Protein AF-A0A8B6G482-F1 (afdb_monomer_lite)

Secondary structure (DSSP, 8-state):
-------------STT--GGG-------GGG--PBPPHHHHHHHHHHHHH-TTTHHHHHHHHHHHH-HHHHHHHHHHHTT-HHHHHHHHHHHHHHHSGGG--BHHHHHHHHHHHT-HHHHHH---

Foldseek 3Di:
DDDDDDDPPPDPDPPPVDVVPDPDPQPPLLPFLQFDDLVLLLVVLVVLQVDVVLVVLLVVVLCVVQPPVRLVVLCVVVVPDSSVSSSVSVQVVCCPPPNNRDRSSVVLVSCVSSPVNVSSVPDGD

InterPro domains:
  IPR011029 Death-like domain superfamily [SSF47986] (70-124)

pLDDT: mean 74.16, std 16.96, range [39.81, 90.62]

Structure (mmCIF, N/CA/C/O backbone):
data_AF-A0A8B6G482-F1
#
_entry.id   AF-A0A8B6G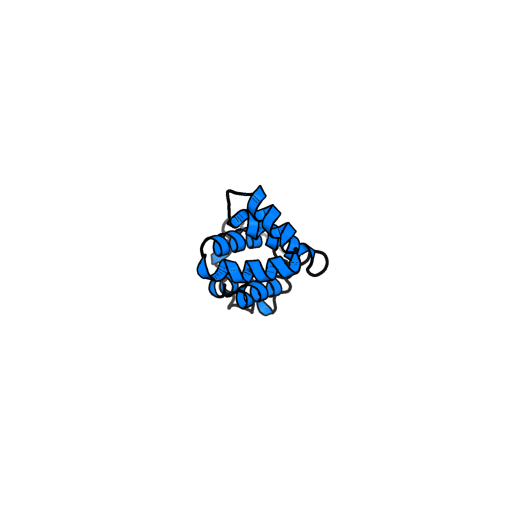482-F1
#
loop_
_atom_site.group_PDB
_atom_site.id
_atom_site.type_symbol
_atom_site.label_atom_id
_atom_site.label_alt_id
_atom_site.label_comp_id
_atom_site.label_asym_id
_atom_site.label_entity_id
_atom_site.label_seq_id
_atom_site.pdbx_PDB_ins_code
_atom_site.Cartn_x
_atom_site.Cartn_y
_atom_site.Cartn_z
_atom_site.occupancy
_atom_site.B_iso_or_equiv
_atom_site.auth_seq_id
_atom_site.auth_comp_id
_atom_site.auth_asym_id
_atom_site.auth_atom_id
_atom_site.pdbx_PDB_model_num
ATOM 1 N N . MET A 1 1 ? -61.938 21.485 10.388 1.00 41.28 1 MET A N 1
ATOM 2 C CA . MET A 1 1 ? -60.715 21.259 11.183 1.00 41.28 1 MET A CA 1
ATOM 3 C C . MET A 1 1 ? -59.771 20.384 10.362 1.00 41.28 1 MET A C 1
ATOM 5 O O . MET A 1 1 ? -59.900 19.175 10.408 1.00 41.28 1 MET A O 1
ATOM 9 N N . VAL A 1 2 ? -58.882 20.999 9.577 1.00 41.12 2 VAL A N 1
ATOM 10 C CA . VAL A 1 2 ? -57.606 20.431 9.101 1.00 41.12 2 VAL A CA 1
ATOM 11 C C . VAL A 1 2 ? -56.650 21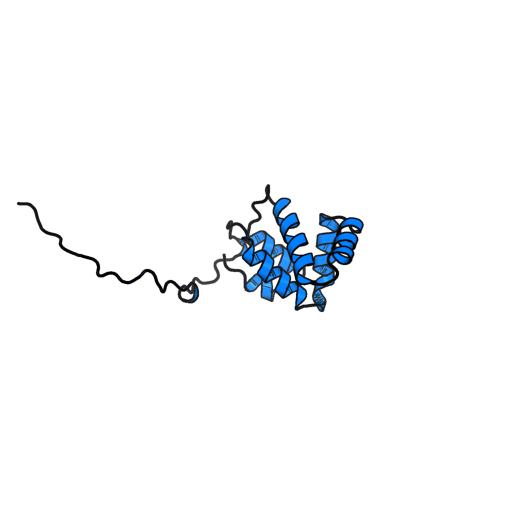.625 9.083 1.00 41.12 2 VAL A C 1
ATOM 13 O O . VAL A 1 2 ? -56.987 22.660 8.513 1.00 41.12 2 VAL A O 1
ATOM 16 N N . LYS A 1 3 ? -55.558 21.522 9.843 1.00 39.84 3 LYS A N 1
ATOM 17 C CA . LYS A 1 3 ? -54.550 22.571 10.038 1.00 39.84 3 LYS A CA 1
ATOM 18 C C . LYS A 1 3 ? -53.598 22.626 8.840 1.00 39.84 3 LYS A C 1
ATOM 20 O O . LYS A 1 3 ? -53.279 21.592 8.264 1.00 39.84 3 LYS A O 1
ATOM 25 N N . GLU A 1 4 ? -53.165 23.841 8.525 1.00 46.44 4 GLU A N 1
ATOM 26 C CA . GLU A 1 4 ? -52.096 24.197 7.588 1.00 46.44 4 GLU A CA 1
ATOM 27 C C . GLU A 1 4 ? -50.770 23.489 7.909 1.00 46.44 4 GLU A C 1
ATOM 29 O O . GLU A 1 4 ? -50.468 23.283 9.082 1.00 46.44 4 GLU A O 1
ATOM 34 N N . THR A 1 5 ? -49.938 23.269 6.886 1.00 48.41 5 THR A N 1
ATOM 35 C CA . THR A 1 5 ? -48.515 23.656 6.931 1.00 48.41 5 THR A CA 1
ATOM 36 C C . THR A 1 5 ? -47.971 23.853 5.518 1.00 48.41 5 THR A C 1
ATOM 38 O O . THR A 1 5 ? -47.500 22.936 4.848 1.00 48.41 5 THR A O 1
ATOM 41 N N . THR A 1 6 ? -48.019 25.106 5.080 1.00 48.66 6 THR A N 1
ATOM 42 C CA . THR A 1 6 ? -47.096 25.661 4.097 1.00 48.66 6 THR A CA 1
ATOM 43 C C . THR A 1 6 ? -45.721 25.759 4.750 1.00 48.66 6 THR A C 1
ATOM 45 O O . THR A 1 6 ? -45.541 26.555 5.666 1.00 48.66 6 THR A O 1
ATOM 48 N N . THR A 1 7 ? -44.744 25.010 4.250 1.00 46.69 7 THR A N 1
ATOM 49 C CA . THR A 1 7 ? -43.370 25.514 4.145 1.00 46.69 7 THR A CA 1
ATOM 50 C C . THR A 1 7 ? -42.692 24.816 2.980 1.00 46.69 7 THR A C 1
ATOM 52 O O . THR A 1 7 ? -42.114 23.738 3.094 1.00 46.69 7 THR A O 1
ATOM 55 N N . LEU A 1 8 ? -42.806 25.475 1.826 1.00 43.28 8 LEU A N 1
ATOM 56 C CA . LEU A 1 8 ? -41.772 25.481 0.804 1.00 43.28 8 LEU A CA 1
ATOM 57 C C . LEU A 1 8 ? -40.450 25.782 1.519 1.00 43.28 8 LEU A C 1
ATOM 59 O O . LEU A 1 8 ? -40.206 26.911 1.937 1.00 43.28 8 LEU A O 1
ATOM 63 N N . GLY A 1 9 ? -39.644 24.747 1.742 1.00 40.56 9 GLY A N 1
ATOM 64 C CA . GLY A 1 9 ? -38.236 24.938 2.033 1.00 40.56 9 GLY A CA 1
ATOM 65 C C . GLY A 1 9 ? -37.622 25.540 0.783 1.00 40.56 9 GLY A C 1
ATOM 66 O O . GLY A 1 9 ? -37.461 24.836 -0.213 1.00 40.56 9 GLY A O 1
ATOM 67 N N . ASP A 1 10 ? -37.369 26.847 0.825 1.00 39.88 10 ASP A N 1
ATOM 68 C CA . ASP A 1 10 ? -36.617 27.569 -0.192 1.00 39.88 10 ASP A CA 1
ATOM 69 C C . ASP A 1 10 ? -35.388 26.753 -0.587 1.00 39.88 10 ASP A C 1
ATOM 71 O O . ASP A 1 10 ? -34.575 26.363 0.258 1.00 39.88 10 ASP A O 1
ATOM 75 N N . GLY A 1 11 ? -35.291 26.470 -1.886 1.00 42.69 11 GLY A N 1
ATOM 76 C CA . GLY A 1 11 ? -34.206 25.718 -2.488 1.00 42.69 11 GLY A CA 1
ATOM 77 C C . GLY A 1 11 ? -32.868 26.381 -2.202 1.00 42.69 11 GLY A C 1
ATOM 78 O O . GLY A 1 11 ? -32.413 27.249 -2.942 1.00 42.69 11 GLY A O 1
ATOM 79 N N . ARG A 1 12 ? -32.197 25.931 -1.144 1.00 39.81 12 ARG A N 1
ATOM 80 C CA . ARG A 1 12 ? -30.743 25.970 -1.100 1.00 39.81 12 ARG A CA 1
ATOM 81 C C . ARG A 1 12 ? -30.274 24.763 -1.888 1.00 39.81 12 ARG A C 1
ATOM 83 O O . ARG A 1 12 ? -30.492 23.628 -1.472 1.00 39.81 12 ARG A O 1
ATOM 90 N N . SER A 1 13 ? -29.688 25.037 -3.051 1.00 45.12 13 SER A N 1
ATOM 91 C CA . SER A 1 13 ? -28.912 24.072 -3.822 1.00 45.12 13 SER A CA 1
ATOM 92 C C . SER A 1 13 ? -28.091 23.205 -2.868 1.00 45.12 13 SER A C 1
ATOM 94 O O . SER A 1 13 ? -27.403 23.734 -1.994 1.00 45.12 13 SER A O 1
ATOM 96 N N . ALA A 1 14 ? -28.094 21.889 -3.072 1.00 45.88 14 ALA A N 1
ATOM 97 C CA . ALA A 1 14 ? -27.150 20.965 -2.441 1.00 45.88 14 ALA A CA 1
ATOM 98 C C . ALA A 1 14 ? -25.695 21.188 -2.936 1.00 45.88 14 ALA A C 1
ATOM 100 O O . ALA A 1 14 ? -24.864 20.286 -2.880 1.00 45.88 14 ALA A O 1
ATOM 101 N N . ASP A 1 15 ? -25.377 22.399 -3.402 1.00 44.75 15 ASP A N 1
ATOM 102 C CA . ASP A 1 15 ? -24.127 22.804 -4.038 1.00 44.75 15 ASP A CA 1
ATOM 103 C C . ASP A 1 15 ? -23.248 23.579 -3.059 1.00 44.75 15 ASP A C 1
ATOM 105 O O . ASP A 1 15 ? -22.799 24.685 -3.341 1.00 44.75 15 ASP A O 1
ATOM 109 N N . SER A 1 16 ? -22.994 23.015 -1.883 1.00 47.09 16 SER A N 1
ATOM 110 C CA . SER A 1 16 ? -21.798 23.382 -1.116 1.00 47.09 16 SER A CA 1
ATOM 111 C C . SER A 1 16 ? -21.498 22.422 0.025 1.00 47.09 16 SER A C 1
ATOM 113 O O . SER A 1 16 ? -20.825 22.825 0.971 1.00 47.09 16 SER A O 1
ATOM 115 N N . PHE A 1 17 ? -21.948 21.163 -0.022 1.00 42.03 17 PHE A N 1
ATOM 116 C CA . PHE A 1 17 ? -21.404 20.183 0.913 1.00 42.03 17 PHE A CA 1
ATOM 117 C C . PHE A 1 17 ? -19.998 19.803 0.442 1.00 42.03 17 PHE A C 1
ATOM 119 O O . PHE A 1 17 ? -19.765 18.771 -0.184 1.00 42.03 17 PHE A O 1
ATOM 126 N N . ARG A 1 18 ? -19.047 20.714 0.664 1.00 46.59 18 ARG A N 1
ATOM 127 C CA . ARG A 1 18 ? -17.632 20.405 0.549 1.00 46.59 18 ARG A CA 1
ATOM 128 C C . ARG A 1 18 ? -17.305 19.539 1.765 1.00 46.59 18 ARG A C 1
ATOM 130 O O . ARG A 1 18 ? -17.579 19.965 2.884 1.00 46.59 18 ARG A O 1
ATOM 137 N N . PRO A 1 19 ? -16.674 18.367 1.594 1.00 48.62 19 PRO A N 1
ATOM 138 C CA . PRO A 1 19 ? -16.244 17.521 2.713 1.00 48.62 19 PRO A CA 1
ATOM 139 C C . PRO A 1 19 ? -15.307 18.225 3.715 1.00 48.62 19 PRO A C 1
ATOM 141 O O . PRO A 1 19 ? -14.971 17.662 4.748 1.00 48.62 19 PRO A O 1
ATOM 144 N N . GLN A 1 20 ? -14.869 19.449 3.402 1.00 53.00 20 GLN A N 1
ATOM 145 C CA . GLN A 1 20 ? -13.960 20.280 4.184 1.00 53.00 20 GLN A CA 1
ATOM 146 C C . GLN A 1 20 ? -14.598 20.879 5.451 1.00 53.00 20 GLN A C 1
ATOM 148 O O . GLN A 1 20 ? -13.856 21.293 6.336 1.00 53.00 20 GLN A O 1
ATOM 153 N N . ASP A 1 21 ? -15.933 20.887 5.569 1.00 43.16 21 ASP A N 1
ATOM 154 C CA . ASP A 1 21 ? -16.634 21.546 6.685 1.00 43.16 21 ASP A CA 1
ATOM 155 C C . ASP A 1 21 ? -17.030 20.603 7.834 1.00 43.16 21 ASP A C 1
ATOM 157 O O . ASP A 1 21 ? -17.521 21.061 8.867 1.00 43.16 21 ASP A O 1
ATOM 161 N N . ILE A 1 22 ? -16.784 19.291 7.712 1.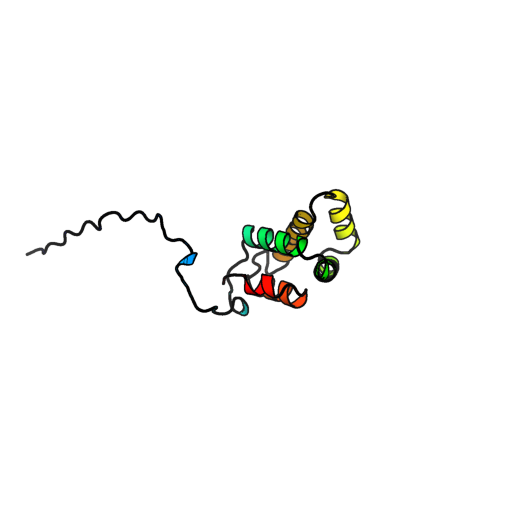00 47.19 22 ILE A N 1
ATOM 162 C CA . ILE A 1 22 ? -16.947 18.367 8.839 1.00 47.19 22 ILE A CA 1
ATOM 163 C C . ILE A 1 22 ? -15.579 18.086 9.469 1.00 47.19 22 ILE A C 1
ATOM 165 O O . ILE A 1 22 ? -14.886 17.136 9.109 1.00 47.19 22 ILE A O 1
ATOM 169 N N . GLN A 1 23 ? -15.208 18.879 10.475 1.00 43.41 23 GLN A N 1
ATOM 170 C CA . GLN A 1 23 ? -14.202 18.463 11.455 1.00 43.41 23 GLN A CA 1
ATOM 171 C C . GLN A 1 23 ? -14.823 17.416 12.386 1.00 43.41 23 GLN A C 1
ATOM 173 O O . GLN A 1 23 ? -15.192 17.704 13.524 1.00 43.41 23 GLN A O 1
ATOM 178 N N . VAL A 1 24 ? -14.959 16.182 11.896 1.00 47.94 24 VAL A N 1
ATOM 179 C CA . VAL A 1 24 ? -15.060 15.043 12.809 1.00 47.94 24 VAL A CA 1
ATOM 180 C C . VAL A 1 24 ? -13.658 14.875 13.395 1.00 47.94 24 VAL A C 1
ATOM 182 O O . VAL A 1 24 ? -12.703 14.776 12.617 1.00 47.94 24 VAL A O 1
ATOM 185 N N . PRO A 1 25 ? -13.476 14.866 14.729 1.00 43.50 25 PRO A N 1
ATOM 186 C CA . PRO A 1 25 ? -12.221 14.399 15.302 1.00 43.50 25 PRO A CA 1
ATOM 187 C C . PRO A 1 25 ? -11.891 13.047 14.670 1.00 43.50 25 PRO A C 1
ATOM 189 O O . PRO A 1 25 ? -12.804 12.277 14.394 1.00 43.50 25 PRO A O 1
ATOM 192 N N . ASN A 1 26 ? -10.611 12.804 14.389 1.00 47.50 26 ASN A N 1
ATOM 193 C CA . ASN A 1 26 ? -10.091 11.607 13.733 1.00 47.50 26 ASN A CA 1
ATOM 194 C C . ASN A 1 26 ? -10.514 10.354 14.524 1.00 47.50 26 ASN A C 1
ATOM 196 O O . ASN A 1 26 ? -9.758 9.844 15.350 1.00 47.50 26 ASN A O 1
ATOM 200 N N . ILE A 1 27 ? -11.751 9.888 14.326 1.00 48.59 27 ILE A N 1
ATOM 201 C CA . ILE A 1 27 ? -12.267 8.615 14.815 1.00 48.59 27 ILE A CA 1
ATOM 202 C C . ILE A 1 27 ? -11.643 7.590 13.877 1.00 48.59 27 ILE A C 1
ATOM 204 O O . ILE A 1 27 ? -12.234 7.116 12.915 1.00 48.59 27 ILE A O 1
ATOM 208 N N . VAL A 1 28 ? -10.348 7.413 14.137 1.00 61.00 28 VAL A N 1
ATOM 209 C CA . VAL A 1 28 ? -9.562 6.209 14.008 1.00 61.00 28 VAL A CA 1
ATOM 210 C C . VAL A 1 28 ? -9.870 5.501 12.691 1.00 61.00 28 VAL A C 1
ATOM 212 O O . VAL A 1 28 ? -10.598 4.517 12.662 1.00 61.00 28 VAL A O 1
ATOM 215 N N . VAL A 1 29 ? -9.240 5.950 11.595 1.00 62.62 29 VAL A N 1
ATOM 216 C CA . VAL A 1 29 ? -9.131 5.168 10.340 1.00 62.62 29 VAL A CA 1
ATOM 217 C C . VAL A 1 29 ? -8.829 3.692 10.639 1.00 62.62 29 VAL A C 1
ATOM 219 O O . VAL A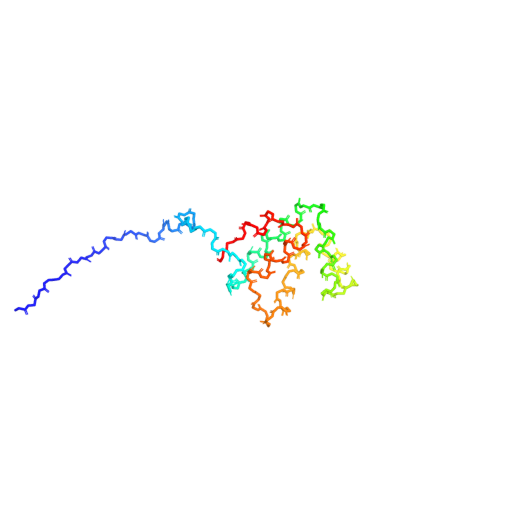 1 29 ? -9.287 2.806 9.928 1.00 62.62 29 VAL A O 1
ATOM 222 N N . TRP A 1 30 ? -8.113 3.427 11.736 1.00 69.00 30 TRP A N 1
ATOM 223 C CA . TRP A 1 30 ? -7.756 2.110 12.264 1.00 69.00 30 TRP A CA 1
ATOM 224 C C . TRP A 1 30 ? -8.934 1.216 12.688 1.00 69.00 30 TRP A C 1
ATOM 226 O O . TRP A 1 30 ? -8.756 0.006 12.761 1.00 69.00 30 TRP A O 1
ATOM 236 N N . GLU A 1 31 ? -10.119 1.775 12.920 1.00 75.31 31 GLU A N 1
ATOM 237 C CA . GLU A 1 31 ? -11.360 1.056 13.236 1.00 75.31 31 GLU A CA 1
ATOM 238 C C . GLU A 1 31 ? -12.389 1.159 12.099 1.00 75.31 31 GLU A C 1
ATOM 240 O O . GLU A 1 31 ? -13.445 0.524 12.152 1.00 75.31 31 GLU A O 1
ATOM 245 N N . SER A 1 32 ? -12.087 1.925 11.041 1.00 79.12 32 SER A N 1
ATOM 246 C CA . SER A 1 32 ? -12.994 2.060 9.907 1.00 79.12 32 SER A CA 1
ATOM 247 C C . SER A 1 32 ? -13.080 0.757 9.115 1.00 79.12 32 SER A C 1
ATOM 249 O O . SER A 1 32 ? -12.088 0.220 8.612 1.00 79.12 32 SER A O 1
ATOM 251 N N . THR A 1 33 ? -14.315 0.283 8.960 1.00 82.62 33 THR A N 1
ATOM 252 C CA . THR A 1 33 ? -14.686 -0.843 8.094 1.00 82.62 33 THR A CA 1
ATOM 253 C C . THR A 1 33 ? -15.037 -0.390 6.679 1.00 82.62 33 THR A C 1
ATOM 255 O O . THR A 1 33 ? -15.409 -1.210 5.834 1.00 82.62 33 THR A O 1
ATOM 258 N N . ARG A 1 34 ? -14.918 0.914 6.386 1.00 87.56 34 ARG A N 1
ATOM 259 C CA . ARG A 1 34 ? -15.192 1.449 5.057 1.00 87.56 34 ARG A CA 1
ATOM 260 C C . ARG A 1 34 ? -14.246 0.826 4.044 1.00 87.56 34 ARG A C 1
ATOM 262 O O . ARG A 1 34 ? -13.045 0.700 4.273 1.00 87.56 34 ARG A O 1
ATOM 269 N N . GLN A 1 35 ? -14.795 0.479 2.889 1.00 89.56 35 GLN A N 1
ATOM 270 C CA . GLN A 1 35 ? -14.015 -0.054 1.785 1.00 89.56 35 GLN A CA 1
ATOM 271 C C . GLN A 1 35 ? -13.138 1.022 1.147 1.00 89.56 35 GLN A C 1
ATOM 273 O O . GLN A 1 35 ? -13.559 2.167 0.955 1.00 89.56 35 GLN A O 1
ATOM 278 N N . VAL A 1 36 ? -11.934 0.609 0.763 1.00 89.75 36 VAL A N 1
ATOM 279 C CA . VAL A 1 36 ? -10.986 1.433 0.020 1.00 89.75 36 VAL A CA 1
ATOM 280 C C . VAL A 1 36 ? -11.488 1.668 -1.401 1.00 89.75 36 VAL A C 1
ATOM 282 O O . VAL A 1 36 ? -11.702 0.732 -2.185 1.00 89.75 36 VAL A O 1
ATOM 285 N N . GLN A 1 37 ? -11.601 2.939 -1.764 1.00 88.81 37 GLN A N 1
ATOM 286 C CA . GLN A 1 37 ? -12.021 3.380 -3.084 1.00 88.81 37 GLN A CA 1
ATOM 287 C C . GLN A 1 37 ? -10.830 3.477 -4.049 1.00 88.81 37 GLN A C 1
ATOM 289 O O . GLN A 1 37 ? -9.673 3.604 -3.654 1.00 88.81 37 GLN A O 1
ATOM 294 N N . ASN A 1 38 ? -11.106 3.412 -5.356 1.00 88.50 38 ASN A N 1
ATOM 295 C CA . ASN A 1 38 ? -10.051 3.439 -6.379 1.00 88.50 38 ASN A CA 1
ATOM 296 C C . ASN A 1 38 ? -9.232 4.740 -6.349 1.00 88.50 38 ASN A C 1
ATOM 298 O O . ASN A 1 38 ? -8.021 4.691 -6.539 1.00 88.50 38 ASN A O 1
ATOM 302 N N . TRP A 1 39 ? -9.873 5.888 -6.101 1.00 87.56 39 TRP A N 1
ATOM 303 C CA . TRP A 1 39 ? -9.180 7.179 -6.054 1.00 87.56 39 TRP A CA 1
ATOM 304 C C . TRP A 1 39 ? -8.205 7.267 -4.874 1.00 87.56 39 TRP A C 1
ATOM 306 O O . TRP A 1 39 ? -7.170 7.908 -4.991 1.00 87.56 39 TRP A O 1
ATOM 316 N N . GLU A 1 40 ? -8.488 6.574 -3.770 1.00 88.31 40 GLU A N 1
ATOM 317 C CA . GLU A 1 40 ? -7.605 6.521 -2.602 1.00 88.31 40 GLU A CA 1
ATOM 318 C C . GLU A 1 40 ? -6.354 5.716 -2.909 1.00 88.31 40 GLU A C 1
ATOM 320 O O . GLU A 1 40 ? -5.251 6.126 -2.570 1.00 88.31 40 GLU A O 1
ATOM 325 N N . LEU A 1 41 ? -6.512 4.595 -3.617 1.00 90.62 41 LEU A N 1
ATOM 326 C CA . LEU A 1 41 ? -5.375 3.821 -4.106 1.00 90.62 41 LEU A CA 1
ATOM 327 C C . LEU A 1 41 ? -4.529 4.629 -5.091 1.00 90.62 41 LEU A C 1
ATOM 329 O O . LEU A 1 41 ? -3.305 4.536 -5.039 1.00 90.62 41 LEU A O 1
ATOM 333 N N . ALA A 1 42 ? -5.163 5.418 -5.964 1.00 88.94 42 ALA A N 1
ATOM 334 C CA . ALA A 1 42 ? -4.462 6.298 -6.893 1.00 88.94 42 ALA A CA 1
ATOM 335 C C . ALA A 1 42 ? -3.679 7.382 -6.134 1.00 88.94 42 ALA A C 1
ATOM 337 O O . ALA A 1 42 ? -2.462 7.471 -6.280 1.00 88.94 42 ALA A O 1
ATOM 338 N N . TYR A 1 43 ? -4.336 8.102 -5.224 1.00 89.44 43 TYR A N 1
ATOM 339 C CA . TYR A 1 43 ? -3.701 9.107 -4.370 1.00 89.44 43 TYR A CA 1
ATOM 340 C C . TYR A 1 43 ? -2.517 8.533 -3.580 1.00 89.44 43 TYR A C 1
ATOM 342 O O . TYR A 1 43 ? -1.412 9.072 -3.603 1.00 89.44 43 TYR A O 1
ATOM 350 N N . VAL A 1 44 ? -2.718 7.391 -2.919 1.00 90.50 44 VAL A N 1
ATOM 351 C CA . VAL A 1 44 ? -1.668 6.720 -2.148 1.00 90.50 44 VAL A CA 1
ATOM 352 C C . VAL A 1 44 ? -0.506 6.310 -3.052 1.00 90.50 44 VAL A C 1
ATOM 354 O O . VAL A 1 44 ? 0.650 6.514 -2.685 1.00 90.50 44 VAL A O 1
ATOM 357 N N . SER A 1 45 ? -0.783 5.781 -4.247 1.00 90.06 45 SER A N 1
ATOM 358 C CA . SER A 1 45 ? 0.257 5.376 -5.198 1.00 90.06 45 SER A CA 1
ATOM 359 C C . SER A 1 45 ? 1.126 6.542 -5.680 1.00 90.06 45 SER A C 1
ATOM 361 O O . SER A 1 45 ? 2.344 6.388 -5.791 1.00 90.06 45 SER A O 1
ATOM 363 N N . GLU A 1 46 ? 0.533 7.719 -5.883 1.00 88.81 46 GLU A N 1
ATOM 364 C CA . GLU A 1 46 ? 1.258 8.948 -6.210 1.00 88.81 46 GLU A CA 1
ATOM 365 C C . GLU A 1 46 ? 2.134 9.388 -5.034 1.00 88.81 46 GLU A C 1
ATOM 367 O O . GLU A 1 46 ? 3.333 9.609 -5.205 1.00 88.81 46 GLU A O 1
ATOM 372 N N . LYS A 1 47 ? 1.586 9.399 -3.812 1.00 88.69 47 LYS A N 1
ATOM 373 C CA . LYS A 1 47 ? 2.343 9.760 -2.601 1.00 88.69 47 LYS A CA 1
ATOM 374 C C . LYS A 1 47 ? 3.515 8.818 -2.332 1.00 88.69 47 LYS A C 1
ATOM 376 O O . LYS A 1 47 ? 4.585 9.256 -1.913 1.00 88.69 47 LYS A O 1
ATOM 381 N N . ILE A 1 48 ? 3.353 7.528 -2.620 1.00 87.62 48 ILE A N 1
ATOM 382 C CA . ILE A 1 48 ? 4.448 6.554 -2.559 1.00 87.62 48 ILE A CA 1
ATOM 383 C C . ILE A 1 48 ? 5.515 6.877 -3.612 1.00 87.62 48 ILE A C 1
ATOM 385 O O . ILE A 1 48 ? 6.713 6.878 -3.307 1.00 87.62 48 ILE A O 1
ATOM 389 N N . ALA A 1 49 ? 5.100 7.169 -4.848 1.00 85.50 49 ALA A N 1
ATOM 390 C CA . ALA A 1 49 ? 6.004 7.513 -5.943 1.00 85.50 49 ALA A CA 1
ATOM 391 C C . ALA A 1 49 ? 6.804 8.806 -5.674 1.00 85.50 49 ALA A C 1
ATOM 393 O O . ALA A 1 49 ? 7.963 8.902 -6.088 1.00 85.50 49 ALA A O 1
ATOM 394 N N . GLU A 1 50 ? 6.230 9.747 -4.924 1.00 85.69 50 GLU A N 1
ATOM 395 C CA . GLU A 1 50 ? 6.859 11.000 -4.486 1.00 85.69 50 GLU A CA 1
ATOM 396 C C . GLU A 1 50 ? 7.901 10.821 -3.363 1.00 85.69 50 GLU A C 1
ATOM 398 O O . GLU A 1 50 ? 8.729 11.709 -3.158 1.00 85.69 50 GLU A O 1
ATOM 403 N N . GLN A 1 51 ? 7.918 9.683 -2.653 1.00 82.94 51 GLN A N 1
ATOM 404 C CA . GLN A 1 51 ? 8.828 9.438 -1.520 1.00 82.94 51 GLN A CA 1
ATOM 405 C C . GLN A 1 51 ? 9.794 8.252 -1.766 1.00 82.94 51 GLN A C 1
ATOM 407 O O . GLN A 1 51 ? 9.629 7.168 -1.196 1.00 82.94 51 GLN A O 1
ATOM 412 N N . PRO A 1 52 ? 10.881 8.440 -2.548 1.00 78.25 52 PRO A N 1
ATOM 413 C CA . PRO A 1 52 ? 11.807 7.371 -2.945 1.00 78.25 52 PRO A CA 1
ATOM 414 C C . PRO A 1 52 ? 12.430 6.586 -1.790 1.00 78.25 52 PRO A C 1
ATOM 416 O O . PRO A 1 52 ? 12.711 5.398 -1.928 1.00 78.25 52 PRO A O 1
ATOM 419 N N . LYS A 1 53 ? 12.641 7.240 -0.640 1.00 80.69 53 LYS A N 1
ATOM 420 C CA . LYS A 1 53 ? 13.338 6.655 0.515 1.00 80.69 53 LYS A CA 1
ATOM 421 C C . LYS A 1 53 ? 12.639 5.416 1.082 1.00 80.69 53 LYS A C 1
ATOM 423 O O . LYS A 1 53 ? 13.325 4.531 1.586 1.00 80.69 53 LYS A O 1
ATOM 428 N N . ASN A 1 54 ? 11.313 5.333 0.962 1.00 80.44 54 ASN A N 1
ATOM 429 C CA . ASN A 1 54 ? 10.510 4.252 1.544 1.00 80.44 54 ASN A CA 1
ATOM 430 C C . ASN A 1 54 ? 9.921 3.298 0.489 1.00 80.44 54 ASN A C 1
ATOM 432 O O . ASN A 1 54 ? 9.365 2.258 0.842 1.00 80.44 54 ASN A O 1
ATOM 436 N N . GLN A 1 55 ? 10.100 3.587 -0.808 1.00 83.12 55 GLN A N 1
ATOM 437 C CA . GLN A 1 55 ? 9.582 2.763 -1.914 1.00 83.12 55 GLN A CA 1
ATOM 438 C C . GLN A 1 55 ? 10.066 1.310 -1.867 1.00 83.12 55 GLN A C 1
ATOM 440 O O . GLN A 1 55 ? 9.341 0.399 -2.254 1.00 83.12 55 GLN A O 1
ATOM 445 N N . TRP A 1 56 ? 11.273 1.059 -1.362 1.00 82.50 56 TRP A N 1
ATOM 446 C CA . TRP A 1 56 ? 11.795 -0.303 -1.259 1.00 82.50 56 TRP A CA 1
ATOM 447 C C . TRP A 1 56 ? 11.013 -1.167 -0.256 1.00 82.50 56 TRP A C 1
ATOM 449 O O . TRP A 1 56 ? 10.877 -2.366 -0.483 1.00 82.50 56 TRP A O 1
ATOM 459 N N . ARG A 1 57 ? 10.458 -0.583 0.818 1.00 83.81 57 ARG A N 1
ATOM 460 C CA . ARG A 1 57 ? 9.702 -1.329 1.843 1.00 83.81 57 ARG A CA 1
ATOM 461 C C . ARG A 1 57 ? 8.378 -1.822 1.299 1.00 83.81 57 ARG A C 1
ATOM 463 O O . ARG A 1 57 ? 8.047 -2.996 1.428 1.00 83.81 57 ARG A O 1
ATOM 470 N N . ILE A 1 58 ? 7.647 -0.931 0.632 1.00 83.44 58 ILE A N 1
ATOM 471 C CA . ILE A 1 58 ? 6.394 -1.323 -0.004 1.00 83.44 58 ILE A CA 1
ATOM 472 C C . ILE A 1 58 ? 6.655 -2.290 -1.157 1.00 83.44 58 ILE A C 1
ATOM 474 O O . ILE A 1 58 ? 5.925 -3.262 -1.298 1.00 83.44 58 ILE A O 1
ATOM 478 N N . ARG A 1 59 ? 7.749 -2.108 -1.911 1.00 82.69 59 ARG A N 1
ATOM 479 C CA . ARG A 1 59 ? 8.182 -3.061 -2.938 1.00 82.69 59 ARG A CA 1
ATOM 480 C C . ARG A 1 59 ? 8.412 -4.454 -2.349 1.00 82.69 59 ARG A C 1
ATOM 482 O O . ARG A 1 59 ? 7.852 -5.401 -2.877 1.00 82.69 59 ARG A O 1
ATOM 489 N N . GLN A 1 60 ? 9.138 -4.591 -1.237 1.00 84.12 60 GLN A N 1
ATOM 490 C CA . GLN A 1 60 ? 9.350 -5.885 -0.562 1.00 84.12 60 GLN A CA 1
ATOM 491 C C . GLN A 1 60 ? 8.039 -6.540 -0.099 1.00 84.12 60 GLN A C 1
ATOM 493 O O . GLN A 1 60 ? 7.837 -7.746 -0.268 1.00 84.12 60 GLN A O 1
ATOM 498 N N . GLN A 1 61 ? 7.114 -5.747 0.445 1.00 81.12 61 GLN A N 1
ATOM 499 C CA . GLN A 1 61 ? 5.796 -6.252 0.829 1.00 81.12 61 GLN A CA 1
ATOM 500 C C . GLN A 1 61 ? 5.016 -6.734 -0.404 1.00 81.12 61 GLN A C 1
ATOM 502 O O . GLN A 1 61 ? 4.424 -7.814 -0.393 1.00 81.12 61 GLN A O 1
ATOM 507 N N . MET A 1 62 ? 5.090 -5.986 -1.508 1.00 82.62 62 MET A N 1
ATOM 508 C CA . MET A 1 62 ? 4.466 -6.361 -2.775 1.00 82.62 62 MET A CA 1
ATOM 509 C C . MET A 1 62 ? 5.146 -7.563 -3.434 1.00 82.62 62 MET A C 1
ATOM 511 O O . MET A 1 62 ? 4.440 -8.387 -3.998 1.00 82.62 62 MET A O 1
ATOM 515 N N . GLU A 1 63 ? 6.463 -7.745 -3.323 1.00 84.19 63 GLU A N 1
ATOM 516 C CA . GLU A 1 63 ? 7.163 -8.953 -3.791 1.00 84.19 63 GLU A CA 1
ATOM 517 C C . GLU A 1 63 ? 6.641 -10.208 -3.090 1.00 84.19 63 GLU A C 1
ATOM 519 O O . GLU A 1 63 ? 6.458 -11.239 -3.736 1.00 84.19 63 GLU A O 1
ATOM 524 N N . THR A 1 64 ? 6.339 -10.109 -1.795 1.00 79.50 64 THR A N 1
ATOM 525 C CA . THR A 1 64 ? 5.756 -11.213 -1.016 1.00 79.50 64 THR A CA 1
ATOM 526 C C . THR A 1 64 ? 4.348 -11.564 -1.514 1.00 79.50 64 THR A C 1
ATOM 528 O O . THR A 1 64 ? 3.970 -12.731 -1.566 1.00 79.50 64 THR A O 1
ATOM 531 N N . ILE A 1 65 ? 3.583 -10.557 -1.945 1.00 74.81 65 ILE A N 1
ATOM 532 C CA . ILE A 1 65 ? 2.203 -10.688 -2.438 1.00 74.81 65 ILE A CA 1
ATOM 533 C C . ILE A 1 65 ? 2.136 -11.139 -3.913 1.00 74.81 65 ILE A C 1
ATOM 535 O O . ILE A 1 65 ? 1.290 -11.952 -4.301 1.00 74.81 65 ILE A O 1
ATOM 539 N N . TYR A 1 66 ? 2.991 -10.584 -4.774 1.00 75.44 66 TYR A N 1
ATOM 540 C CA . TYR A 1 66 ? 2.981 -10.793 -6.225 1.00 75.44 66 TYR A CA 1
ATOM 541 C C . TYR A 1 66 ? 3.924 -11.894 -6.701 1.00 75.44 66 TYR A C 1
ATOM 543 O O . TYR A 1 66 ? 3.667 -12.474 -7.761 1.00 75.44 66 TYR 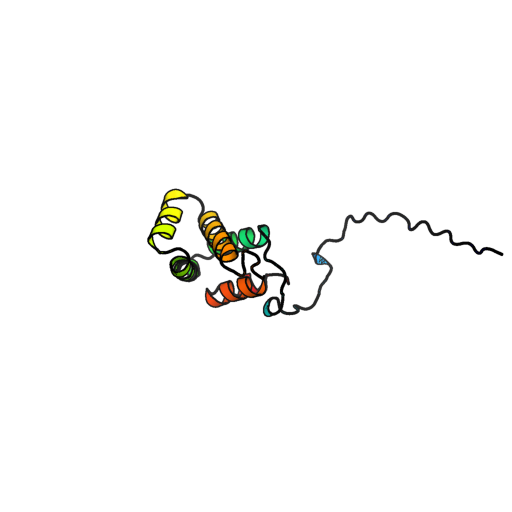A O 1
ATOM 551 N N . GLY A 1 67 ? 4.992 -12.156 -5.950 1.00 80.38 67 GLY A N 1
ATOM 552 C CA . GLY A 1 67 ? 6.185 -12.842 -6.423 1.00 80.38 67 GLY A CA 1
ATOM 553 C C . GLY A 1 67 ? 7.121 -11.888 -7.172 1.00 80.38 67 GLY A C 1
ATOM 554 O O . GLY A 1 67 ? 6.691 -11.130 -8.045 1.00 80.38 67 GLY A O 1
ATOM 555 N N . ARG A 1 68 ? 8.420 -11.974 -6.866 1.00 81.44 68 ARG A N 1
ATOM 556 C CA . ARG A 1 68 ? 9.482 -11.111 -7.412 1.00 81.44 68 ARG A CA 1
ATOM 557 C C . ARG A 1 68 ? 9.477 -11.003 -8.943 1.00 81.44 68 ARG A C 1
ATOM 559 O O . ARG A 1 68 ? 9.418 -9.900 -9.466 1.00 81.44 68 ARG A O 1
ATOM 566 N N . GLN A 1 69 ? 9.429 -12.132 -9.656 1.00 79.75 69 GLN A N 1
ATOM 567 C CA . GLN A 1 69 ? 9.459 -12.157 -11.130 1.00 79.75 69 GLN A CA 1
ATOM 568 C C . GLN A 1 69 ? 8.290 -11.400 -11.779 1.00 7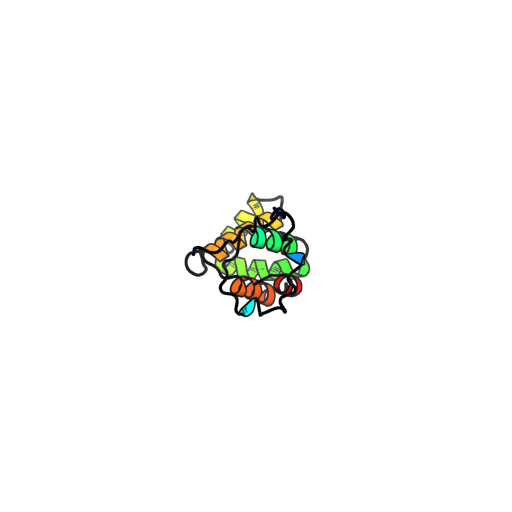9.75 69 GLN A C 1
ATOM 570 O O . GLN A 1 69 ? 8.442 -10.786 -12.829 1.00 79.75 69 GLN A O 1
ATOM 575 N N . LYS A 1 70 ? 7.100 -11.441 -11.165 1.00 77.88 70 LYS A N 1
ATOM 576 C CA . LYS A 1 70 ? 5.923 -10.733 -11.691 1.00 77.88 70 LYS A CA 1
ATOM 577 C C . LYS A 1 70 ? 5.994 -9.238 -11.418 1.00 77.88 70 LYS A C 1
ATOM 579 O O . LYS A 1 70 ? 5.463 -8.469 -12.211 1.00 77.88 70 LYS A O 1
ATOM 584 N N . LEU A 1 71 ? 6.604 -8.845 -10.301 1.00 80.69 71 LEU A N 1
ATOM 585 C CA . LEU A 1 71 ? 6.812 -7.441 -9.978 1.00 80.69 71 LEU A CA 1
ATOM 586 C C . LEU A 1 71 ? 7.854 -6.818 -10.910 1.00 80.69 71 LEU A C 1
ATOM 588 O O . LEU A 1 71 ? 7.573 -5.783 -11.497 1.00 80.69 71 LEU A O 1
ATOM 592 N N . GLU A 1 72 ? 8.981 -7.501 -11.127 1.00 81.31 72 GLU A N 1
ATOM 593 C CA . GLU A 1 72 ? 10.011 -7.088 -12.092 1.00 81.31 72 GLU A CA 1
ATOM 594 C C . GLU A 1 72 ? 9.417 -6.951 -13.507 1.00 81.31 72 GLU A C 1
ATOM 596 O O . GLU A 1 72 ? 9.629 -5.942 -14.168 1.00 81.31 72 GLU A O 1
ATOM 601 N N . TYR A 1 73 ? 8.559 -7.887 -13.935 1.00 81.06 73 TYR A N 1
ATOM 602 C CA . TYR A 1 73 ? 7.848 -7.771 -15.215 1.00 81.06 73 TYR A CA 1
ATOM 603 C C . TYR A 1 73 ? 6.938 -6.532 -15.305 1.00 81.06 73 TYR A C 1
ATOM 605 O O . TYR A 1 73 ? 6.856 -5.912 -16.364 1.00 81.06 73 TYR A O 1
ATOM 613 N N . LEU A 1 74 ? 6.235 -6.168 -14.226 1.00 75.44 74 LEU A N 1
ATOM 614 C CA . LEU A 1 74 ? 5.400 -4.958 -14.195 1.00 75.44 74 LEU A CA 1
ATOM 615 C C . LEU A 1 74 ? 6.254 -3.687 -14.237 1.00 75.44 74 LEU A C 1
ATOM 617 O O . LEU A 1 74 ? 5.936 -2.767 -14.986 1.00 75.44 74 LEU A O 1
ATOM 621 N N . GLU A 1 75 ? 7.351 -3.660 -13.480 1.00 76.75 75 GLU A N 1
ATOM 622 C CA . GLU A 1 75 ? 8.321 -2.560 -13.482 1.00 76.75 75 GLU A CA 1
ATOM 623 C C . GLU A 1 75 ? 8.938 -2.360 -14.882 1.00 76.75 75 GLU A C 1
ATOM 625 O O . GLU A 1 75 ? 9.030 -1.228 -15.364 1.00 76.75 75 GLU A O 1
ATOM 630 N N . ASP A 1 76 ? 9.282 -3.453 -15.570 1.00 77.75 76 ASP A N 1
ATOM 631 C CA . ASP A 1 76 ? 9.883 -3.435 -16.909 1.00 77.75 76 ASP A CA 1
ATOM 632 C C . ASP A 1 76 ? 8.892 -3.080 -18.022 1.00 77.75 76 ASP A C 1
ATOM 634 O O . ASP A 1 76 ? 9.259 -2.392 -18.982 1.00 77.75 76 ASP A O 1
ATOM 638 N N . ARG A 1 77 ? 7.646 -3.560 -17.924 1.00 69.50 77 ARG A N 1
ATOM 639 C CA . ARG A 1 77 ? 6.608 -3.314 -18.932 1.00 69.50 77 ARG A CA 1
ATOM 640 C C . ARG A 1 77 ? 6.111 -1.878 -18.882 1.00 69.50 77 ARG A C 1
ATOM 642 O O . ARG A 1 77 ? 5.936 -1.266 -19.932 1.00 69.50 77 ARG A O 1
ATOM 649 N N . ASP A 1 78 ? 5.887 -1.359 -17.679 1.00 62.81 78 ASP A N 1
ATOM 650 C CA . ASP A 1 78 ? 5.210 -0.078 -17.521 1.00 62.81 78 ASP A CA 1
ATOM 651 C C . ASP A 1 78 ? 6.181 1.112 -17.549 1.00 62.81 78 ASP A C 1
ATOM 653 O O . ASP A 1 78 ? 5.674 2.219 -17.644 1.00 62.81 78 ASP A O 1
ATOM 657 N N . ARG A 1 79 ? 7.519 0.889 -17.526 1.00 54.00 79 ARG A N 1
ATOM 658 C CA . ARG A 1 79 ? 8.712 1.739 -17.854 1.00 54.00 79 ARG A CA 1
ATOM 659 C C . ARG A 1 79 ? 8.700 3.267 -17.617 1.00 54.00 79 ARG A C 1
ATOM 661 O O . ARG A 1 79 ? 9.729 3.907 -17.815 1.00 54.00 79 ARG A O 1
ATOM 668 N N . ALA A 1 80 ? 7.598 3.875 -17.208 1.00 53.06 80 ALA A N 1
ATOM 669 C CA . ALA A 1 80 ? 7.267 5.267 -17.470 1.00 53.06 80 ALA A CA 1
ATOM 670 C C . ALA A 1 80 ? 6.605 5.952 -16.271 1.00 53.06 80 ALA A C 1
ATOM 672 O O . ALA A 1 80 ? 6.828 7.145 -16.088 1.00 53.06 80 ALA A O 1
ATOM 673 N N . LEU A 1 81 ? 5.867 5.251 -15.402 1.00 59.00 81 LEU A N 1
ATOM 674 C CA . LEU A 1 81 ? 5.206 5.898 -14.264 1.00 59.00 81 LEU A CA 1
ATOM 675 C C . LEU A 1 81 ? 5.293 5.034 -13.003 1.00 59.00 81 LEU A C 1
ATOM 677 O O . LEU A 1 81 ? 4.522 4.100 -12.802 1.00 59.00 81 LEU A O 1
ATOM 681 N N . LYS A 1 82 ? 6.226 5.386 -12.105 1.00 71.19 82 LYS A N 1
ATOM 682 C CA . LYS A 1 82 ? 6.382 4.727 -10.793 1.00 71.19 82 LYS A CA 1
ATOM 683 C C . LYS A 1 82 ? 5.052 4.648 -10.029 1.00 71.19 82 LYS A C 1
ATOM 685 O O . LYS A 1 82 ? 4.794 3.642 -9.379 1.00 71.19 82 LYS A O 1
ATOM 690 N N . GLY A 1 83 ? 4.198 5.669 -10.153 1.00 80.00 83 GLY A N 1
ATOM 691 C CA . GLY A 1 83 ? 2.858 5.690 -9.557 1.00 80.00 83 GLY A CA 1
ATOM 692 C C . GLY A 1 83 ? 1.933 4.589 -10.085 1.00 80.00 83 GLY A C 1
ATOM 693 O O . GLY A 1 83 ? 1.297 3.904 -9.291 1.00 80.00 83 GLY A O 1
ATOM 694 N N . GLU A 1 84 ? 1.912 4.334 -11.396 1.00 83.19 84 GLU A N 1
ATOM 695 C CA . GLU A 1 84 ? 1.037 3.316 -12.002 1.00 83.19 84 GLU A CA 1
ATOM 696 C C . GLU A 1 84 ? 1.408 1.891 -11.578 1.00 83.19 84 GLU A C 1
ATOM 698 O O . GLU A 1 84 ? 0.529 1.052 -11.346 1.00 83.19 84 GLU A O 1
ATOM 703 N N . VAL A 1 85 ? 2.707 1.630 -11.399 1.00 84.00 85 VAL A N 1
ATOM 704 C CA . VAL A 1 85 ? 3.193 0.353 -10.863 1.00 84.00 85 VAL A CA 1
ATOM 705 C C . VAL A 1 85 ? 2.673 0.154 -9.439 1.00 84.00 85 VAL A C 1
ATOM 707 O O . VAL A 1 85 ? 2.091 -0.892 -9.135 1.00 84.00 85 VAL A O 1
ATOM 710 N N . PHE A 1 86 ? 2.805 1.163 -8.568 1.00 86.19 86 PHE A N 1
ATOM 711 C CA . PHE A 1 86 ? 2.285 1.088 -7.198 1.00 86.19 86 PHE A CA 1
ATOM 712 C C . PHE A 1 86 ? 0.759 0.975 -7.164 1.00 86.19 86 PHE A C 1
ATOM 714 O O . PHE A 1 86 ? 0.230 0.180 -6.389 1.00 86.19 86 PHE A O 1
ATOM 721 N N . TYR A 1 87 ? 0.049 1.687 -8.039 1.00 89.06 87 TYR A N 1
ATOM 722 C CA . TYR A 1 87 ? -1.403 1.592 -8.160 1.00 89.06 87 TYR A CA 1
ATOM 723 C C . TYR A 1 87 ? -1.850 0.175 -8.534 1.00 89.06 87 TYR A C 1
ATOM 725 O O . TYR A 1 87 ? -2.713 -0.411 -7.877 1.00 89.06 87 TYR A O 1
ATOM 733 N N . THR A 1 88 ? -1.212 -0.422 -9.543 1.00 86.88 88 THR A N 1
ATOM 734 C CA . THR A 1 88 ? -1.481 -1.802 -9.968 1.00 86.88 88 THR A CA 1
ATOM 735 C C . THR A 1 88 ? -1.207 -2.791 -8.838 1.00 86.88 88 THR A C 1
ATOM 737 O O . THR A 1 88 ? -2.011 -3.699 -8.595 1.00 86.88 88 THR A O 1
ATOM 740 N N . CYS A 1 89 ? -0.113 -2.586 -8.100 1.00 86.75 89 CYS A N 1
ATOM 741 C CA . CYS A 1 89 ? 0.223 -3.405 -6.943 1.00 86.75 89 CYS A CA 1
ATOM 742 C C . CYS A 1 89 ? -0.861 -3.329 -5.858 1.00 86.75 89 CYS A C 1
ATOM 744 O O . CYS A 1 89 ? -1.349 -4.362 -5.390 1.00 86.75 89 CYS A O 1
ATOM 746 N N . LEU A 1 90 ? -1.294 -2.115 -5.516 1.00 89.06 90 LEU A N 1
ATOM 747 C CA . LEU A 1 90 ? -2.332 -1.873 -4.518 1.00 89.06 90 LEU A CA 1
ATOM 748 C C . LEU A 1 90 ? -3.704 -2.413 -4.946 1.00 89.06 90 LEU A C 1
ATOM 750 O O . LEU A 1 90 ? -4.435 -2.959 -4.120 1.00 89.06 90 LEU A O 1
ATOM 754 N N . LEU A 1 91 ? -4.047 -2.345 -6.235 1.00 88.75 91 LEU A N 1
ATOM 755 C CA . LEU A 1 91 ? -5.284 -2.930 -6.758 1.00 88.75 91 LEU A CA 1
ATOM 756 C C . LEU A 1 91 ? -5.346 -4.442 -6.543 1.00 88.75 91 LEU A C 1
ATOM 758 O O . LEU A 1 91 ? -6.397 -4.971 -6.173 1.00 88.75 91 LEU A O 1
ATOM 762 N N . LYS A 1 92 ? -4.245 -5.161 -6.776 1.00 85.81 92 LYS A N 1
ATOM 763 C CA . LYS A 1 92 ? -4.226 -6.607 -6.530 1.00 85.81 92 LYS A CA 1
ATOM 764 C C . LYS A 1 92 ? -4.107 -6.935 -5.051 1.00 85.81 92 LYS A C 1
ATOM 766 O O . LYS A 1 92 ? -4.755 -7.889 -4.631 1.00 85.81 92 LYS A O 1
ATOM 771 N N . TRP A 1 93 ? -3.361 -6.153 -4.269 1.00 88.38 93 TRP A N 1
ATOM 772 C CA . TRP A 1 93 ? -3.404 -6.269 -2.811 1.00 88.38 93 TRP A CA 1
ATOM 773 C C . TRP A 1 93 ? -4.854 -6.192 -2.321 1.00 88.38 93 TRP A C 1
ATOM 775 O O . TRP A 1 93 ? -5.304 -7.114 -1.647 1.00 88.38 93 TRP A O 1
ATOM 785 N N . ARG A 1 94 ? -5.634 -5.196 -2.773 1.00 89.50 94 ARG A N 1
ATOM 786 C CA . ARG A 1 94 ? -7.061 -5.086 -2.438 1.00 89.50 94 ARG A CA 1
ATOM 787 C C . ARG A 1 94 ? -7.845 -6.337 -2.827 1.00 89.50 94 ARG A C 1
ATOM 789 O O . ARG A 1 94 ? -8.647 -6.803 -2.033 1.00 89.50 94 ARG A O 1
ATOM 796 N N . ARG A 1 95 ? -7.614 -6.895 -4.022 1.00 86.38 95 ARG A N 1
ATOM 797 C CA . ARG A 1 95 ? -8.275 -8.137 -4.479 1.00 86.38 95 ARG A CA 1
ATOM 798 C C . ARG A 1 95 ? -7.976 -9.347 -3.590 1.00 86.38 95 ARG A C 1
ATOM 800 O O . ARG A 1 95 ? -8.802 -10.249 -3.532 1.00 86.38 95 ARG A O 1
ATOM 807 N N . GLN A 1 96 ? -6.818 -9.383 -2.934 1.00 84.38 96 GLN A N 1
ATOM 808 C CA . GLN A 1 96 ? -6.462 -10.455 -2.002 1.00 84.38 96 GLN A CA 1
ATOM 809 C C . GLN A 1 96 ? -7.058 -10.260 -0.606 1.00 84.38 96 GLN A C 1
ATOM 811 O O . GLN A 1 96 ? -7.230 -11.239 0.115 1.00 84.38 96 GLN A O 1
ATOM 816 N N . GLN A 1 97 ? -7.381 -9.025 -0.221 1.00 83.19 97 GLN A N 1
ATOM 817 C CA . GLN A 1 97 ? -8.061 -8.755 1.042 1.00 83.19 97 GLN A CA 1
ATOM 818 C C . GLN A 1 97 ? -9.550 -9.081 0.912 1.00 83.19 97 GLN A C 1
ATOM 820 O O . GLN A 1 97 ? -10.214 -8.527 0.040 1.00 83.19 97 GLN A O 1
ATOM 825 N N . GLU A 1 98 ? -10.067 -9.952 1.783 1.00 74.19 98 GLU A N 1
ATOM 826 C CA . GLU A 1 98 ? -11.509 -10.165 2.021 1.00 74.19 98 GLU A CA 1
ATOM 827 C C . GLU A 1 98 ? -12.372 -10.158 0.736 1.00 74.19 98 GLU A C 1
ATOM 829 O O . GLU A 1 98 ? -13.367 -9.444 0.632 1.00 74.19 98 GLU A O 1
ATOM 834 N N . ASN A 1 99 ? -11.970 -10.929 -0.284 1.00 77.75 99 ASN A N 1
ATOM 835 C CA . ASN A 1 99 ? -12.652 -11.025 -1.587 1.00 77.75 99 ASN A CA 1
ATOM 836 C C . ASN A 1 99 ? -12.764 -9.706 -2.383 1.00 77.75 99 ASN A C 1
ATOM 838 O O . ASN A 1 99 ? -13.701 -9.516 -3.157 1.00 77.75 99 ASN A O 1
ATOM 842 N N . GLY A 1 100 ? -11.802 -8.794 -2.239 1.00 75.38 100 GLY A N 1
ATOM 843 C CA . GLY A 1 100 ? -11.776 -7.513 -2.948 1.00 75.38 100 GLY A CA 1
ATOM 844 C C . GLY A 1 100 ? -12.357 -6.338 -2.170 1.00 75.38 100 GLY A C 1
ATOM 845 O O . GLY A 1 100 ? -12.355 -5.223 -2.693 1.00 75.38 100 GLY A O 1
ATOM 846 N N . LEU A 1 101 ? -12.802 -6.563 -0.934 1.00 84.00 101 LEU A N 1
ATOM 847 C CA . LEU A 1 101 ? -13.436 -5.560 -0.080 1.00 84.00 101 LEU A CA 1
ATOM 848 C C . LEU A 1 101 ? -12.467 -5.036 0.988 1.00 84.00 101 LEU A C 1
ATOM 850 O O . LEU A 1 101 ? -12.831 -4.925 2.154 1.00 84.00 101 LEU A O 1
ATOM 854 N N . ALA A 1 102 ? -11.223 -4.724 0.602 1.00 87.62 102 ALA A N 1
ATOM 855 C CA . ALA A 1 102 ? -10.236 -4.215 1.554 1.00 87.62 102 ALA A CA 1
ATOM 856 C C . ALA A 1 102 ? -10.767 -2.981 2.289 1.00 87.62 102 ALA A C 1
ATOM 858 O O . ALA A 1 102 ? -11.182 -2.003 1.661 1.00 87.62 102 ALA A O 1
ATOM 859 N N . GLN A 1 103 ? -10.705 -3.034 3.614 1.00 90.31 103 GLN A N 1
ATOM 860 C CA . GLN A 1 103 ? -11.075 -1.930 4.485 1.00 90.31 103 GLN A CA 1
ATOM 861 C C . GLN A 1 103 ? -9.954 -0.893 4.544 1.00 90.31 103 GLN A C 1
ATOM 863 O O . GLN A 1 103 ? -8.770 -1.224 4.412 1.00 90.31 103 GLN A O 1
ATOM 868 N N . ILE A 1 104 ? -10.308 0.367 4.773 1.00 89.25 104 ILE A N 1
ATOM 869 C CA . ILE A 1 104 ? -9.327 1.448 4.808 1.00 89.25 104 ILE A CA 1
ATOM 870 C C . ILE A 1 104 ? -8.372 1.354 5.996 1.00 89.25 104 ILE A C 1
ATOM 872 O O . ILE A 1 104 ? -7.195 1.685 5.849 1.00 89.25 104 ILE A O 1
ATOM 876 N N . CYS A 1 105 ? -8.811 0.775 7.116 1.00 88.44 105 CYS A N 1
ATOM 877 C CA . CYS A 1 105 ? -7.937 0.454 8.242 1.00 88.44 105 CYS A CA 1
ATOM 878 C C . CYS A 1 105 ? -6.748 -0.431 7.823 1.00 88.44 105 CYS A C 1
ATOM 880 O O . CYS A 1 105 ? -5.617 -0.209 8.259 1.00 88.44 105 CYS A O 1
ATOM 882 N N . LYS A 1 106 ? -6.966 -1.384 6.904 1.00 89.81 106 LYS A N 1
ATOM 883 C CA . LYS A 1 106 ? -5.920 -2.272 6.375 1.00 89.81 106 LYS A CA 1
ATOM 884 C C . LYS A 1 106 ? -4.946 -1.529 5.468 1.00 89.81 106 LYS A C 1
ATOM 886 O O . LYS A 1 106 ? -3.755 -1.832 5.487 1.00 89.81 106 LYS A O 1
ATOM 891 N N . LEU A 1 107 ? -5.428 -0.551 4.701 1.00 90.38 107 LEU A N 1
ATOM 892 C CA . LEU A 1 107 ? -4.569 0.301 3.877 1.00 90.38 107 LEU A CA 1
ATOM 893 C C . LEU A 1 107 ? -3.702 1.213 4.752 1.00 90.38 107 LEU A C 1
ATOM 895 O O . LEU A 1 107 ? -2.496 1.301 4.535 1.00 90.38 107 LEU A O 1
ATOM 899 N N . ALA A 1 108 ? -4.291 1.833 5.777 1.00 89.12 108 ALA A N 1
ATOM 900 C CA . ALA A 1 108 ? -3.558 2.642 6.746 1.00 89.12 108 ALA A CA 1
ATOM 901 C C . ALA A 1 108 ? -2.493 1.816 7.488 1.00 89.12 108 ALA A C 1
ATOM 903 O O . ALA A 1 108 ? -1.360 2.270 7.661 1.00 89.12 108 ALA A O 1
ATOM 904 N N . GLN A 1 109 ? -2.821 0.575 7.867 1.00 88.88 109 GLN A N 1
ATOM 905 C CA . GLN A 1 109 ? -1.876 -0.356 8.486 1.00 88.88 109 GLN A CA 1
ATOM 906 C C . GLN A 1 109 ? -0.704 -0.686 7.557 1.00 88.88 109 GLN A C 1
ATOM 908 O O . GLN A 1 109 ? 0.448 -0.540 7.966 1.00 88.88 109 GLN A O 1
ATOM 913 N N . LEU A 1 110 ? -0.983 -1.039 6.299 1.00 89.44 110 LEU A N 1
ATOM 914 C CA . LEU A 1 110 ? 0.047 -1.294 5.292 1.00 89.44 110 LEU A CA 1
ATOM 915 C C . LEU A 1 110 ? 0.989 -0.091 5.127 1.00 89.44 110 LEU A C 1
ATOM 917 O O . LEU A 1 110 ? 2.210 -0.252 5.088 1.00 89.44 110 LEU A O 1
ATOM 921 N N . LEU A 1 111 ? 0.440 1.123 5.046 1.00 88.94 111 LEU A N 1
ATOM 922 C CA . LEU A 1 111 ? 1.231 2.345 4.892 1.00 88.94 111 LEU A CA 1
ATOM 923 C C . LEU A 1 111 ? 2.111 2.619 6.111 1.00 88.94 111 LEU A C 1
ATOM 925 O O . LEU A 1 111 ? 3.276 2.982 5.960 1.00 88.94 111 LEU A O 1
ATOM 929 N N . ARG A 1 112 ? 1.605 2.375 7.319 1.00 86.81 112 ARG A N 1
ATOM 930 C CA . ARG A 1 112 ? 2.388 2.525 8.548 1.00 86.81 112 ARG A CA 1
ATOM 931 C C . ARG A 1 112 ? 3.534 1.518 8.634 1.00 86.81 112 ARG A C 1
ATOM 933 O O . ARG A 1 112 ? 4.661 1.917 8.919 1.00 86.81 112 ARG A O 1
ATOM 940 N N . GLU A 1 113 ? 3.272 0.244 8.348 1.00 87.31 113 GLU A N 1
ATOM 941 C CA . GLU A 1 113 ? 4.290 -0.822 8.331 1.00 87.31 113 GLU A CA 1
ATOM 942 C C . GLU A 1 113 ? 5.395 -0.540 7.301 1.00 87.31 113 GLU A C 1
ATOM 944 O O . GLU A 1 113 ? 6.578 -0.784 7.549 1.00 87.31 113 GLU A O 1
ATOM 949 N N . THR A 1 114 ? 5.026 0.061 6.169 1.00 85.00 114 THR A N 1
ATOM 950 C CA . THR A 1 114 ? 5.957 0.409 5.088 1.00 85.00 114 THR A CA 1
ATOM 951 C C . THR A 1 114 ? 6.624 1.781 5.257 1.00 85.00 114 THR A C 1
ATOM 953 O O . THR A 1 114 ? 7.520 2.124 4.486 1.00 85.00 114 THR A O 1
ATOM 956 N N . GLY A 1 115 ? 6.288 2.531 6.315 1.00 83.19 115 GLY A N 1
ATOM 957 C CA . GLY A 1 115 ? 6.941 3.791 6.689 1.00 83.19 115 GLY A CA 1
ATOM 958 C C . GLY A 1 115 ? 6.337 5.062 6.079 1.00 83.19 115 GLY A C 1
ATOM 959 O O . GLY A 1 115 ? 6.958 6.118 6.163 1.00 83.19 115 GLY A O 1
ATOM 960 N N . PHE A 1 116 ? 5.140 4.990 5.499 1.00 86.69 116 PHE A N 1
ATOM 961 C CA . PHE A 1 116 ? 4.377 6.122 4.960 1.00 86.69 116 PHE A CA 1
ATOM 962 C C . PHE A 1 116 ? 3.365 6.644 5.992 1.00 86.69 116 PHE A C 1
ATOM 964 O O . PHE A 1 116 ? 2.161 6.677 5.739 1.00 86.69 116 PHE A O 1
ATOM 971 N N . LEU A 1 117 ? 3.855 7.026 7.179 1.00 84.69 117 LEU A N 1
ATOM 972 C CA . LEU A 1 117 ? 3.007 7.434 8.307 1.00 84.69 117 LEU A CA 1
ATOM 973 C C . LEU A 1 117 ? 2.133 8.648 7.965 1.00 84.69 117 LEU A C 1
ATOM 975 O O . LEU A 1 117 ? 0.928 8.596 8.168 1.00 84.69 117 LEU A O 1
ATOM 979 N N . GLU A 1 118 ? 2.717 9.688 7.367 1.00 85.12 118 GLU A N 1
ATOM 980 C CA . GLU A 1 118 ? 1.988 10.906 6.977 1.00 85.12 118 GLU A CA 1
ATOM 981 C C . GLU A 1 118 ? 0.856 10.607 5.982 1.00 85.12 118 GLU A C 1
ATOM 983 O O . GLU A 1 118 ? -0.232 11.172 6.064 1.00 85.12 118 GLU A O 1
ATOM 988 N N . VAL A 1 119 ? 1.086 9.670 5.055 1.00 86.19 119 VAL A N 1
ATOM 989 C CA . VAL A 1 119 ? 0.064 9.250 4.088 1.00 86.19 119 VAL A CA 1
ATOM 990 C C . VAL A 1 119 ? -1.036 8.464 4.799 1.00 86.19 119 VAL A C 1
ATOM 992 O O . VAL A 1 119 ? -2.210 8.716 4.543 1.00 86.19 119 VAL A O 1
ATOM 995 N N . ALA A 1 120 ? -0.677 7.563 5.720 1.00 85.69 120 ALA A N 1
ATOM 996 C CA . ALA A 1 120 ? -1.636 6.811 6.527 1.00 85.69 120 ALA A CA 1
ATOM 997 C C . ALA A 1 120 ? -2.523 7.732 7.382 1.00 85.69 120 ALA A C 1
ATOM 999 O O . ALA A 1 120 ? -3.726 7.507 7.471 1.00 85.69 120 ALA A O 1
ATOM 1000 N N . GLU A 1 121 ? -1.940 8.776 7.975 1.00 82.75 121 GLU A N 1
ATOM 1001 C CA . GLU A 1 121 ? -2.647 9.773 8.788 1.00 82.75 121 GLU A CA 1
ATOM 1002 C C . GLU A 1 121 ? -3.540 10.701 7.956 1.00 82.75 121 GLU A C 1
ATOM 1004 O O . GLU A 1 121 ? -4.521 11.226 8.477 1.00 82.75 121 GLU A O 1
ATOM 1009 N N . SER A 1 122 ? -3.234 10.878 6.666 1.00 84.06 122 SER A N 1
ATOM 1010 C CA . SER A 1 122 ? -4.053 11.671 5.740 1.00 84.06 122 SER A CA 1
ATOM 1011 C C . SER A 1 122 ? -5.309 10.953 5.233 1.00 84.06 122 SER A C 1
ATOM 1013 O O . SER A 1 122 ? -6.174 11.591 4.631 1.00 84.06 122 SER A O 1
ATOM 1015 N N . LEU A 1 123 ? -5.419 9.636 5.448 1.00 83.19 123 LEU A N 1
ATOM 1016 C CA . LEU A 1 123 ? -6.608 8.879 5.062 1.00 83.19 123 LEU A CA 1
ATOM 1017 C C . LEU A 1 123 ? -7.802 9.294 5.927 1.00 83.19 123 LEU A C 1
ATOM 1019 O O . LEU A 1 123 ? -7.664 9.549 7.120 1.00 83.19 123 LEU A O 1
ATOM 1023 N N . GLN A 1 124 ? -8.985 9.350 5.320 1.00 75.31 124 GLN A N 1
ATOM 1024 C CA . GLN A 1 124 ? -10.229 9.659 6.026 1.00 75.31 124 GLN A CA 1
ATOM 1025 C C . GLN A 1 124 ? -11.035 8.376 6.263 1.00 75.31 124 GLN A C 1
ATOM 1027 O O . GLN A 1 124 ? -11.054 7.525 5.371 1.00 75.31 124 GLN A O 1
ATOM 1032 N N . PRO A 1 125 ? -11.682 8.214 7.432 1.00 68.06 125 PRO A N 1
ATOM 1033 C CA . PRO A 1 125 ? -12.446 7.013 7.764 1.00 68.06 125 PRO A CA 1
ATOM 1034 C C . PRO A 1 125 ? -13.554 6.695 6.756 1.00 68.06 125 PRO A C 1
ATOM 1036 O O . PRO A 1 125 ? -14.104 7.598 6.091 1.00 68.06 125 PRO A O 1
#

Radius of gyration: 20.5 Å; chains: 1; bounding box: 74×40×34 Å

Organism: Mytilus galloprovincialis (NCBI:txid29158)

Sequence (125 aa):
MVKETTTLGDGRSADSFRPQDIQVPNIVVWESTRQVQNWELAYVSEKIAEQPKNQWRIRQQMETIYGRQKLEYLEDRDRALKGEVFYTCLLKWRRQQENGLAQICKLAQLLRETGFLEVAESLQP